Protein AF-A0A318DW00-F1 (afdb_monomer_lite)

Structure (mmCIF, N/CA/C/O backbone):
data_AF-A0A318DW00-F1
#
_entry.id   AF-A0A318DW00-F1
#
loop_
_atom_site.group_PDB
_atom_site.id
_atom_site.type_symbol
_atom_site.label_atom_id
_atom_site.label_alt_id
_atom_site.label_comp_id
_atom_site.label_asym_id
_atom_site.label_entity_id
_atom_site.label_seq_id
_atom_site.pdbx_PDB_ins_code
_atom_site.Cartn_x
_atom_site.Cartn_y
_atom_site.Cartn_z
_atom_site.occupancy
_atom_site.B_iso_or_equiv
_atom_site.auth_seq_id
_atom_site.auth_comp_id
_atom_site.auth_asym_id
_atom_site.auth_atom_id
_atom_site.pdbx_PDB_model_num
ATOM 1 N N . MET A 1 1 ? -14.648 17.310 13.391 1.00 40.91 1 MET A N 1
ATOM 2 C CA . MET A 1 1 ? -13.713 17.466 12.257 1.00 40.91 1 MET A CA 1
ATOM 3 C C . MET A 1 1 ? -12.457 18.259 12.638 1.00 40.91 1 MET A C 1
ATOM 5 O O . MET A 1 1 ? -11.377 17.746 12.408 1.00 40.91 1 MET A O 1
ATOM 9 N N . SER A 1 2 ? -12.536 19.437 13.280 1.00 41.72 2 SER A N 1
ATOM 10 C CA . SER A 1 2 ? -11.323 20.205 13.663 1.00 41.72 2 SER A CA 1
ATOM 11 C C . SER A 1 2 ? -10.568 19.694 14.908 1.00 41.72 2 SER A C 1
ATOM 13 O O . SER A 1 2 ? -9.362 19.899 15.008 1.00 41.72 2 SER A O 1
ATOM 15 N N . TYR A 1 3 ? -11.247 19.028 15.851 1.00 49.47 3 TYR A N 1
ATOM 16 C CA . TYR A 1 3 ? -10.642 18.561 17.111 1.00 49.47 3 TYR A CA 1
ATOM 17 C C . TYR A 1 3 ? -9.775 17.300 16.965 1.00 49.47 3 TYR A C 1
ATOM 19 O O . TYR A 1 3 ? -8.790 17.164 17.681 1.00 49.47 3 TYR A O 1
ATOM 27 N N . SER A 1 4 ? -10.094 16.402 16.028 1.00 53.75 4 SER A N 1
ATOM 28 C CA . SER A 1 4 ? -9.393 15.121 15.854 1.00 53.75 4 SER A CA 1
ATOM 29 C C . SER A 1 4 ? -7.951 15.296 15.373 1.00 53.75 4 SER A C 1
ATOM 31 O O . SER A 1 4 ? -7.053 14.650 15.899 1.00 53.75 4 SER A O 1
ATOM 33 N N . LEU A 1 5 ? -7.705 16.229 14.446 1.00 51.84 5 LEU A N 1
ATOM 34 C CA . LEU A 1 5 ? -6.351 16.527 13.970 1.00 51.84 5 LEU A CA 1
ATOM 35 C C . LEU A 1 5 ? -5.457 17.079 15.092 1.00 51.84 5 LEU A C 1
ATOM 37 O O . LEU A 1 5 ? -4.323 16.644 15.250 1.00 51.84 5 LEU A O 1
ATOM 41 N N . LEU A 1 6 ? -5.971 18.025 15.883 1.00 49.81 6 LEU A N 1
ATOM 42 C CA . LEU A 1 6 ? -5.217 18.629 16.986 1.00 49.81 6 LEU A CA 1
ATOM 43 C C . LEU A 1 6 ? -5.007 17.641 18.145 1.00 49.81 6 LEU A C 1
ATOM 45 O O . LEU A 1 6 ? -3.923 17.601 18.713 1.00 49.81 6 LEU A O 1
ATOM 49 N N . SER A 1 7 ? -6.004 16.803 18.450 1.00 54.34 7 SER A N 1
ATOM 50 C CA . SER A 1 7 ? -5.920 15.762 19.485 1.00 54.34 7 SER A CA 1
ATOM 51 C C . SER A 1 7 ? -4.824 14.733 19.202 1.00 54.34 7 SER A C 1
ATOM 53 O O . SER A 1 7 ? -4.113 14.334 20.116 1.00 54.34 7 SER A O 1
ATOM 55 N N . ILE A 1 8 ? -4.668 14.316 17.942 1.00 53.25 8 ILE A N 1
ATOM 56 C CA . ILE A 1 8 ? -3.671 13.309 17.545 1.00 53.25 8 ILE A CA 1
ATOM 57 C C . ILE A 1 8 ? -2.259 13.909 17.533 1.00 53.25 8 ILE A C 1
ATOM 59 O O . ILE A 1 8 ? -1.304 13.257 17.942 1.00 53.25 8 ILE A O 1
ATOM 63 N N . ILE A 1 9 ? -2.108 15.171 17.128 1.00 54.31 9 ILE A N 1
ATOM 64 C CA . ILE A 1 9 ? -0.805 15.859 17.130 1.00 54.31 9 ILE A CA 1
ATOM 65 C C . ILE A 1 9 ? -0.322 16.152 18.551 1.00 54.31 9 ILE A C 1
ATOM 67 O O . ILE A 1 9 ? 0.874 16.080 18.821 1.00 54.31 9 ILE A O 1
ATOM 71 N N . ASN A 1 10 ? -1.257 16.432 19.459 1.00 50.75 10 ASN A N 1
ATOM 72 C CA . ASN A 1 10 ? -0.970 16.631 20.875 1.00 50.75 10 ASN A CA 1
ATOM 73 C C . ASN A 1 10 ? -0.864 15.299 21.650 1.00 50.75 10 ASN A C 1
ATOM 75 O O . ASN A 1 10 ? -0.687 15.318 22.868 1.00 50.75 10 ASN A O 1
ATOM 79 N N . SER A 1 11 ? -0.969 14.144 20.974 1.00 54.09 11 SER A N 1
ATOM 80 C CA . SER A 1 11 ? -0.754 12.835 21.596 1.00 54.09 11 SER A CA 1
ATOM 81 C C . SER A 1 11 ? 0.721 12.622 21.965 1.00 54.09 11 SER A C 1
ATOM 83 O O . SER A 1 11 ? 1.639 13.240 21.408 1.00 54.09 11 SER A O 1
ATOM 85 N N . ALA A 1 12 ? 0.960 11.718 22.919 1.00 44.09 12 ALA A N 1
ATOM 86 C CA . ALA A 1 12 ? 2.271 11.458 23.516 1.00 44.09 12 ALA A CA 1
ATOM 87 C C . ALA A 1 12 ? 3.368 11.048 22.507 1.00 44.09 12 ALA A C 1
ATOM 89 O O . ALA A 1 12 ? 4.550 11.124 22.834 1.00 44.09 12 ALA A O 1
ATOM 90 N N . ALA A 1 13 ? 2.999 10.657 21.281 1.00 46.12 13 ALA A N 1
ATOM 91 C CA . ALA A 1 13 ? 3.928 10.298 20.212 1.00 46.12 13 ALA A CA 1
ATOM 92 C C . ALA A 1 13 ? 4.732 11.487 19.652 1.00 46.12 13 ALA A C 1
ATOM 94 O O . ALA A 1 13 ? 5.817 11.273 19.111 1.00 46.12 13 ALA A O 1
ATOM 95 N N . TYR A 1 14 ? 4.219 12.718 19.771 1.00 48.97 14 TYR A N 1
ATOM 96 C CA . TYR A 1 14 ? 4.837 13.904 19.169 1.00 48.97 14 TYR A CA 1
ATOM 97 C C . TYR A 1 14 ? 5.224 14.991 20.188 1.00 48.97 14 TYR A C 1
ATOM 99 O O . TYR A 1 14 ? 6.162 15.735 19.929 1.00 48.97 14 TYR A O 1
ATOM 107 N N . GLY A 1 15 ? 4.593 15.062 21.368 1.00 47.00 15 GLY A N 1
ATOM 108 C CA . GLY A 1 15 ? 5.061 15.922 22.472 1.00 47.00 15 GLY A CA 1
ATOM 109 C C . GLY A 1 15 ? 4.944 17.436 22.229 1.00 47.00 15 GLY A C 1
ATOM 110 O O . GLY A 1 15 ? 5.645 18.216 22.874 1.00 47.00 15 GLY A O 1
ATOM 111 N N . TYR A 1 16 ? 4.073 17.863 21.311 1.00 49.25 16 TYR A N 1
ATOM 112 C CA . TYR A 1 16 ? 3.855 19.274 20.981 1.00 49.25 16 TYR A CA 1
ATOM 113 C C . TYR A 1 16 ? 2.490 19.766 21.487 1.00 49.25 16 TYR A C 1
ATOM 115 O O . TYR A 1 16 ? 1.513 19.030 21.437 1.00 49.25 16 TYR A O 1
ATOM 123 N N . ASP A 1 17 ? 2.415 21.024 21.942 1.00 49.41 17 ASP A N 1
ATOM 124 C CA . ASP A 1 17 ? 1.160 21.719 22.288 1.00 49.41 17 ASP A CA 1
ATOM 125 C C . ASP A 1 17 ? 0.735 22.615 21.110 1.00 49.41 17 ASP A C 1
ATOM 127 O O . ASP A 1 17 ? 1.056 23.807 21.042 1.00 49.41 17 ASP A O 1
ATOM 131 N N . VAL A 1 18 ? 0.094 22.013 20.104 1.00 51.84 18 VAL A N 1
ATOM 132 C CA . VAL A 1 18 ? -0.279 22.684 18.852 1.00 51.84 18 VAL A CA 1
ATOM 133 C C . VAL A 1 18 ? -1.656 23.335 18.982 1.00 51.84 18 VAL A C 1
ATOM 135 O O . VAL A 1 18 ? -2.651 22.677 19.284 1.00 51.84 18 VAL A O 1
ATOM 138 N N . LYS A 1 19 ? -1.729 24.647 18.709 1.00 46.91 19 LYS A N 1
ATOM 139 C CA . LYS A 1 19 ? -2.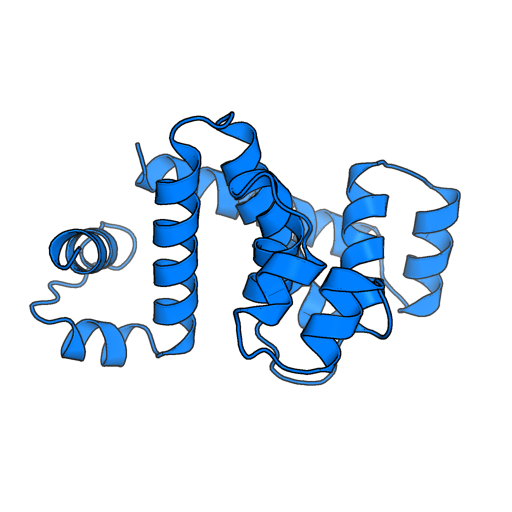921 25.487 18.961 1.00 46.91 19 LYS A CA 1
ATOM 140 C C . LYS A 1 19 ? -3.703 25.858 17.701 1.00 46.91 19 LYS A C 1
ATOM 142 O O . LYS A 1 19 ? -4.733 26.522 17.787 1.00 46.91 19 LYS A O 1
ATOM 147 N N . SER A 1 20 ? -3.228 25.466 16.516 1.00 51.06 20 SER A N 1
ATOM 148 C CA . SER A 1 20 ? -3.922 25.741 15.252 1.00 51.06 20 SER A CA 1
ATOM 149 C C . SER A 1 20 ? -3.571 24.750 14.143 1.00 51.06 20 SER A C 1
ATOM 151 O O . SER A 1 20 ? -2.459 24.232 14.075 1.00 51.06 20 SER A O 1
ATOM 153 N N . ILE A 1 21 ? -4.504 24.557 13.207 1.00 44.62 21 ILE A N 1
ATOM 154 C CA . ILE A 1 21 ? -4.317 23.722 12.006 1.00 44.62 21 ILE A CA 1
ATOM 155 C C . ILE A 1 21 ? -3.133 24.225 11.161 1.00 44.62 21 ILE A C 1
ATOM 157 O O . ILE A 1 21 ? -2.381 23.435 10.601 1.00 44.62 21 ILE A O 1
ATOM 161 N N . ARG A 1 22 ? -2.907 25.545 11.115 1.00 46.22 22 ARG A N 1
ATOM 162 C CA . ARG A 1 22 ? -1.748 26.135 10.429 1.00 46.22 22 ARG A CA 1
ATOM 163 C C . ARG A 1 22 ? -0.425 25.707 11.075 1.00 46.22 22 ARG A C 1
ATOM 165 O O . ARG A 1 22 ? 0.504 25.367 10.354 1.00 46.22 22 ARG A O 1
ATOM 172 N N . GLN A 1 23 ? -0.344 25.698 12.407 1.00 49.34 23 GLN A N 1
ATOM 173 C CA . GLN A 1 23 ? 0.838 25.204 13.122 1.00 49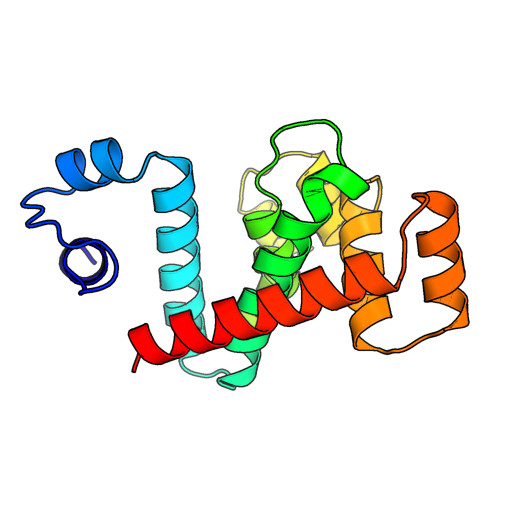.34 23 GLN A CA 1
ATOM 174 C C . GLN A 1 23 ? 1.027 23.696 12.917 1.00 49.34 23 GLN A C 1
ATOM 176 O O . GLN A 1 23 ? 2.144 23.271 12.655 1.00 49.34 23 GLN A O 1
ATOM 181 N N . ALA A 1 24 ? -0.053 22.910 12.937 1.00 52.22 24 ALA A N 1
ATOM 182 C CA . ALA A 1 24 ? -0.027 21.479 12.626 1.00 52.22 24 ALA A CA 1
ATOM 183 C C . ALA A 1 24 ? 0.545 21.183 11.228 1.00 52.22 24 ALA A C 1
ATOM 185 O O . ALA A 1 24 ? 1.392 20.307 11.089 1.00 52.22 24 ALA A O 1
ATOM 186 N N . ILE A 1 25 ? 0.130 21.942 10.207 1.00 48.66 25 ILE A N 1
ATOM 187 C CA . ILE A 1 25 ? 0.628 21.808 8.827 1.00 48.66 25 ILE A CA 1
ATOM 188 C C . ILE A 1 25 ? 2.122 22.127 8.735 1.00 48.66 25 ILE A C 1
ATOM 190 O O . ILE A 1 25 ? 2.861 21.391 8.090 1.00 48.66 25 ILE A O 1
ATOM 194 N N . VAL A 1 26 ? 2.572 23.208 9.380 1.00 57.16 26 VAL A N 1
ATOM 195 C CA . VAL A 1 26 ? 3.991 23.607 9.383 1.00 57.16 26 VAL A CA 1
ATOM 196 C C . VAL A 1 26 ? 4.859 22.578 10.115 1.00 57.16 26 VAL A C 1
ATOM 198 O O . VAL A 1 26 ? 5.993 22.346 9.714 1.00 57.16 26 VAL A O 1
ATOM 201 N N . LEU A 1 27 ? 4.326 21.950 11.165 1.00 50.25 27 LEU A N 1
ATOM 202 C CA . LEU A 1 27 ? 5.056 21.000 12.001 1.00 50.25 27 LEU A CA 1
ATOM 203 C C . LEU A 1 27 ? 5.114 19.584 11.402 1.00 50.25 27 LEU A C 1
ATOM 205 O O . LEU A 1 27 ? 6.133 18.907 11.504 1.00 50.25 27 LEU A O 1
ATOM 209 N N . LEU A 1 28 ? 4.018 19.124 10.792 1.00 53.25 28 LEU A N 1
ATOM 210 C CA . LEU A 1 28 ? 3.918 17.789 10.196 1.00 53.25 28 LEU A CA 1
ATOM 211 C C . LEU A 1 28 ? 4.401 17.746 8.741 1.00 53.25 28 LEU A C 1
ATOM 213 O O . LEU A 1 28 ? 4.831 16.692 8.276 1.00 53.25 28 LEU A O 1
ATOM 217 N N . GLY A 1 29 ? 4.309 18.857 8.013 1.00 62.59 29 GLY A N 1
ATOM 218 C CA . GLY A 1 29 ? 4.395 18.856 6.556 1.00 62.59 29 GLY A CA 1
ATOM 219 C C . GLY A 1 29 ? 3.084 18.406 5.896 1.00 62.59 29 GLY A C 1
ATOM 220 O O . GLY A 1 29 ? 2.238 17.737 6.502 1.00 62.59 29 GLY A O 1
ATOM 221 N N . ILE A 1 30 ? 2.898 18.801 4.633 1.00 69.38 30 ILE A N 1
ATOM 222 C CA . ILE A 1 30 ? 1.650 18.578 3.888 1.00 69.38 30 ILE A CA 1
ATOM 223 C C . ILE A 1 30 ? 1.375 17.090 3.625 1.00 69.38 30 ILE A C 1
ATOM 225 O O . ILE A 1 30 ? 0.220 16.667 3.687 1.00 69.38 30 ILE A O 1
ATOM 229 N N . ASP A 1 31 ? 2.419 16.287 3.421 1.00 66.00 31 ASP A N 1
ATOM 230 C CA . ASP A 1 31 ? 2.288 14.865 3.082 1.00 66.00 31 ASP A CA 1
ATOM 231 C C . ASP A 1 31 ? 1.852 14.038 4.297 1.00 66.00 31 ASP A C 1
ATOM 233 O O . ASP A 1 31 ? 0.949 13.202 4.210 1.00 66.00 31 ASP A O 1
ATOM 237 N N . ARG A 1 32 ? 2.402 14.341 5.484 1.00 68.00 32 ARG A N 1
ATOM 238 C CA . ARG A 1 32 ? 1.947 13.716 6.735 1.00 68.00 32 ARG A CA 1
ATOM 239 C C . ARG A 1 32 ? 0.507 14.102 7.046 1.00 68.00 32 ARG A C 1
ATOM 241 O O . ARG A 1 32 ? -0.273 13.235 7.428 1.00 68.00 32 ARG A O 1
ATOM 248 N N . LEU A 1 33 ? 0.126 15.369 6.848 1.00 71.06 33 LEU A N 1
ATOM 249 C CA . LEU A 1 33 ? -1.268 15.779 7.028 1.00 71.06 33 LEU A CA 1
ATOM 250 C C . LEU A 1 33 ? -2.201 15.010 6.081 1.00 71.06 33 LEU A C 1
ATOM 252 O O . LEU A 1 33 ? -3.234 14.511 6.521 1.00 71.06 33 LEU A O 1
ATOM 256 N N . ARG A 1 34 ? -1.839 14.886 4.799 1.00 69.94 34 ARG A N 1
ATOM 257 C CA . ARG A 1 34 ? -2.640 14.164 3.803 1.00 69.94 34 ARG A CA 1
ATOM 258 C C . ARG A 1 34 ? -2.839 12.700 4.191 1.00 69.94 34 ARG A C 1
ATOM 260 O O . ARG A 1 34 ? -3.969 12.209 4.135 1.00 69.94 34 ARG A O 1
ATOM 267 N N . LYS A 1 35 ? -1.780 12.038 4.665 1.00 78.12 35 LYS A N 1
ATOM 268 C CA . LYS A 1 35 ? -1.843 10.674 5.207 1.00 78.12 35 LYS A CA 1
ATOM 269 C C . LYS A 1 35 ? -2.838 10.578 6.366 1.00 78.12 35 LYS A C 1
ATOM 271 O O . LYS A 1 35 ? -3.754 9.764 6.318 1.00 78.12 35 LYS A O 1
ATOM 276 N N . TRP A 1 36 ? -2.735 11.463 7.356 1.00 76.69 36 TRP A N 1
ATOM 277 C CA . TRP A 1 36 ? -3.643 11.476 8.509 1.00 76.69 36 TRP A CA 1
ATOM 278 C C . TRP A 1 36 ? -5.099 11.775 8.139 1.00 76.69 36 TRP A C 1
ATOM 280 O O . TRP A 1 36 ? -6.007 11.112 8.640 1.00 76.69 36 TRP A O 1
ATOM 290 N N . CYS A 1 37 ? -5.341 12.726 7.234 1.00 75.38 37 CYS A N 1
ATOM 291 C CA . CYS A 1 37 ? -6.682 12.993 6.715 1.00 75.38 37 CYS A CA 1
ATOM 292 C C . CYS A 1 37 ? -7.274 11.754 6.033 1.00 75.38 37 CYS A C 1
ATOM 294 O O . CYS A 1 37 ? -8.445 11.444 6.241 1.00 75.38 37 CYS A O 1
ATOM 296 N N . THR A 1 38 ? -6.457 11.024 5.273 1.00 76.38 38 THR A N 1
ATOM 297 C CA . THR A 1 38 ? -6.864 9.788 4.593 1.00 76.38 38 THR A CA 1
ATOM 298 C C . THR A 1 38 ? -7.214 8.693 5.591 1.00 76.38 38 THR A C 1
ATOM 300 O O . THR A 1 38 ? -8.269 8.079 5.475 1.00 76.38 38 THR A O 1
ATOM 303 N N . LEU A 1 39 ? -6.387 8.497 6.621 1.00 82.44 39 LEU A N 1
ATOM 304 C CA . LEU A 1 39 ? -6.665 7.543 7.695 1.00 82.44 39 LEU A CA 1
ATOM 305 C C . LEU A 1 39 ? -7.974 7.854 8.419 1.00 82.44 39 LEU A C 1
ATOM 307 O O . LEU A 1 39 ? -8.795 6.963 8.613 1.00 82.44 39 LEU A O 1
ATOM 311 N N . TYR A 1 40 ? -8.191 9.119 8.781 1.00 78.38 40 TYR A N 1
ATOM 312 C CA . TYR A 1 40 ? -9.408 9.535 9.471 1.00 78.38 40 TYR A CA 1
ATOM 313 C C . TYR A 1 40 ? -10.653 9.347 8.596 1.00 78.38 40 TYR A C 1
ATOM 315 O O . TYR A 1 40 ? -11.678 8.861 9.072 1.00 78.38 40 TYR A O 1
ATOM 323 N N . PHE A 1 41 ? -10.554 9.688 7.309 1.00 78.50 41 PHE A N 1
ATOM 324 C CA . PHE A 1 41 ? -11.618 9.457 6.337 1.00 78.50 41 PHE A CA 1
ATOM 325 C C . PHE A 1 41 ? -11.960 7.965 6.220 1.00 78.50 41 PHE A C 1
ATOM 327 O O . PHE A 1 41 ? -13.119 7.590 6.385 1.00 78.50 41 PHE A O 1
ATOM 334 N N . LEU A 1 42 ? -10.957 7.105 6.030 1.00 80.94 42 LEU A N 1
ATOM 335 C CA . LEU A 1 42 ? -11.142 5.655 5.915 1.00 80.94 42 LEU A CA 1
ATOM 336 C C . LEU A 1 42 ? -11.682 5.029 7.207 1.00 80.94 42 LEU A C 1
ATOM 338 O O . LEU A 1 42 ? -12.550 4.160 7.146 1.00 80.94 42 LEU A O 1
ATOM 342 N N . LYS A 1 43 ? -11.234 5.492 8.383 1.00 81.00 43 LYS A N 1
ATOM 343 C CA . LYS A 1 43 ? -11.800 5.058 9.669 1.00 81.00 43 LYS A CA 1
ATOM 344 C C . LYS A 1 43 ? -13.271 5.469 9.785 1.00 81.00 43 LYS A C 1
ATOM 346 O O . LYS A 1 43 ? -14.087 4.667 10.228 1.00 81.00 43 LYS A O 1
ATOM 351 N N . GLY A 1 44 ? -13.636 6.665 9.323 1.00 80.00 44 GLY A N 1
ATOM 352 C CA . GLY A 1 44 ? -15.031 7.108 9.253 1.00 80.00 44 GLY A CA 1
ATOM 353 C C . GLY A 1 44 ? -15.911 6.220 8.364 1.00 80.00 44 GLY A C 1
ATOM 354 O O . GLY A 1 44 ? -17.041 5.927 8.737 1.00 80.00 44 GLY A O 1
ATOM 355 N N . LEU A 1 45 ? -15.376 5.733 7.239 1.00 79.81 45 LEU A N 1
ATOM 356 C CA . LEU A 1 45 ? -16.066 4.789 6.346 1.00 79.81 45 LEU A CA 1
ATOM 357 C C . LEU A 1 45 ? -16.128 3.352 6.891 1.00 79.81 45 LEU A C 1
ATOM 359 O O . LEU A 1 45 ? -16.844 2.517 6.348 1.00 79.81 45 LEU A O 1
ATOM 363 N N . SER A 1 46 ? -15.368 3.041 7.945 1.00 79.81 46 SER A N 1
ATOM 364 C CA . SER A 1 46 ? -15.262 1.683 8.490 1.00 79.81 46 SER A CA 1
ATOM 365 C C . SER A 1 46 ? -16.321 1.322 9.534 1.00 79.81 46 SER A C 1
ATOM 367 O O . SER A 1 46 ? -16.275 0.210 10.041 1.00 79.81 46 SER A O 1
ATOM 369 N N . GLN A 1 47 ? -17.260 2.220 9.868 1.00 76.81 47 GLN A N 1
ATOM 370 C CA . GLN A 1 47 ? -18.214 2.003 10.972 1.00 76.81 47 GLN A CA 1
ATOM 371 C C . GLN A 1 47 ? -19.028 0.706 10.841 1.00 76.81 47 GLN A C 1
ATOM 373 O O . GLN A 1 47 ? -19.209 0.011 11.834 1.00 76.81 47 GLN A O 1
ATOM 378 N N . ASP A 1 48 ? -19.442 0.353 9.622 1.00 82.75 48 ASP A N 1
ATOM 379 C CA . ASP A 1 48 ? -20.193 -0.879 9.333 1.00 82.75 48 ASP A CA 1
ATOM 380 C C . ASP A 1 48 ? -19.309 -1.980 8.714 1.00 82.75 48 ASP A C 1
ATOM 382 O O . ASP A 1 48 ? -19.798 -2.918 8.079 1.00 82.75 48 ASP A O 1
ATOM 386 N N . LYS A 1 49 ? -17.983 -1.865 8.845 1.00 87.06 49 LYS A N 1
ATOM 387 C CA . LYS A 1 49 ? -17.004 -2.788 8.258 1.00 87.06 49 LYS A CA 1
ATOM 388 C C . LYS A 1 49 ? -16.225 -3.510 9.362 1.00 87.06 49 LYS A C 1
ATOM 390 O O . LYS A 1 49 ? -16.031 -2.958 10.439 1.00 87.06 49 LYS A O 1
ATOM 395 N N . PRO A 1 50 ? -15.721 -4.731 9.110 1.00 87.81 50 PRO A N 1
ATOM 396 C CA . PRO A 1 50 ? -14.850 -5.411 10.064 1.00 87.81 50 PRO A CA 1
ATOM 397 C C . PRO A 1 50 ? -13.589 -4.590 10.374 1.00 87.81 50 PRO A C 1
ATOM 399 O O . PRO A 1 50 ? -12.948 -4.096 9.446 1.00 87.81 50 PRO A O 1
ATOM 402 N N . ASP A 1 51 ? -13.157 -4.530 11.639 1.00 86.00 51 ASP A N 1
ATOM 403 C CA . ASP A 1 51 ? -11.941 -3.792 12.042 1.00 86.00 51 ASP A CA 1
ATOM 404 C C . ASP A 1 51 ? -10.682 -4.251 11.293 1.00 86.00 51 ASP A C 1
ATOM 406 O O . ASP A 1 51 ? -9.776 -3.461 11.000 1.00 86.00 51 ASP A O 1
ATOM 410 N N . ILE A 1 52 ? -10.653 -5.530 10.903 1.00 90.94 52 ILE A N 1
ATOM 411 C CA . ILE A 1 52 ? -9.576 -6.099 10.093 1.00 90.94 52 ILE A CA 1
ATOM 412 C C . ILE A 1 52 ? -9.416 -5.381 8.744 1.00 90.94 52 ILE A C 1
ATOM 414 O O . ILE A 1 52 ? -8.300 -5.329 8.232 1.00 90.94 52 ILE A O 1
ATOM 418 N N . LEU A 1 53 ? -10.472 -4.773 8.181 1.00 92.81 53 LEU A N 1
ATOM 419 C CA . LEU A 1 53 ? -10.372 -3.973 6.956 1.00 92.81 53 LEU A CA 1
ATOM 420 C C . LEU A 1 53 ? -9.466 -2.759 7.179 1.00 92.81 53 LEU A C 1
ATOM 422 O O . LEU A 1 53 ? -8.535 -2.548 6.409 1.00 92.81 53 LEU A O 1
ATOM 426 N N . PHE A 1 54 ? -9.678 -2.002 8.259 1.00 92.31 54 PHE A N 1
ATOM 427 C CA . PHE A 1 54 ? -8.846 -0.837 8.566 1.00 92.31 54 PHE A CA 1
ATOM 428 C C . PHE A 1 54 ? -7.397 -1.231 8.861 1.00 92.31 54 PHE A C 1
ATOM 430 O O . PHE A 1 54 ? -6.477 -0.627 8.305 1.00 92.31 54 PHE A O 1
ATOM 43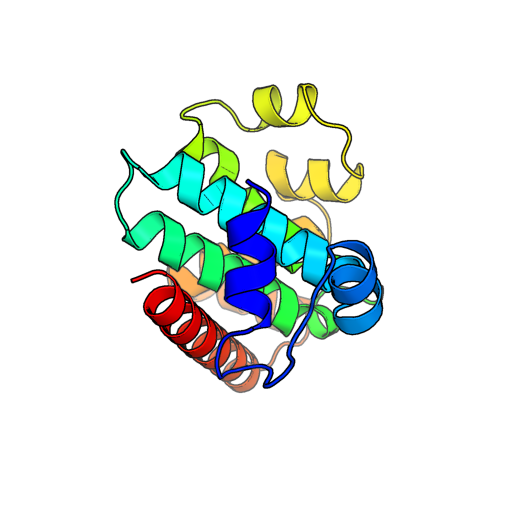7 N N . LYS A 1 55 ? -7.186 -2.311 9.623 1.00 93.31 55 LYS A N 1
ATOM 438 C CA . LYS A 1 55 ? -5.847 -2.881 9.833 1.00 93.31 55 LYS A CA 1
ATOM 439 C C . LYS A 1 55 ? -5.170 -3.278 8.515 1.00 93.31 55 LYS A C 1
ATOM 441 O O . LYS A 1 55 ? -4.014 -2.931 8.292 1.00 93.31 55 LYS A O 1
ATOM 446 N N . THR A 1 56 ? -5.886 -3.955 7.618 1.00 94.69 56 THR A N 1
ATOM 447 C CA . THR A 1 56 ? -5.354 -4.379 6.309 1.00 94.69 56 THR A CA 1
ATOM 448 C C . THR A 1 56 ? -4.976 -3.177 5.448 1.00 94.69 56 THR A C 1
ATOM 450 O O . THR A 1 56 ? -3.930 -3.187 4.803 1.00 94.69 56 THR A O 1
ATOM 453 N N . THR A 1 57 ? -5.781 -2.117 5.474 1.00 94.12 57 THR A N 1
ATOM 454 C CA . THR A 1 57 ? -5.506 -0.870 4.754 1.00 94.12 57 THR A CA 1
ATOM 455 C C . THR A 1 57 ? -4.250 -0.172 5.267 1.00 94.12 57 THR A C 1
ATOM 457 O O . THR A 1 57 ? -3.435 0.273 4.458 1.00 94.12 57 THR A O 1
ATOM 460 N N . LEU A 1 58 ? -4.046 -0.133 6.590 1.00 93.94 58 LEU A N 1
ATOM 461 C CA . LEU A 1 58 ? -2.820 0.389 7.201 1.00 93.94 58 LEU A CA 1
ATOM 462 C C . LEU A 1 58 ? -1.592 -0.394 6.734 1.00 93.94 58 LEU A C 1
ATOM 464 O O . LEU A 1 58 ? -0.669 0.198 6.179 1.00 93.94 58 LEU A O 1
ATOM 468 N N . ILE A 1 59 ? -1.614 -1.719 6.900 1.00 95.81 59 ILE A N 1
ATOM 469 C CA . ILE A 1 59 ? -0.517 -2.610 6.493 1.00 95.81 59 ILE A CA 1
ATOM 470 C C . ILE A 1 59 ? -0.188 -2.386 5.018 1.00 95.81 59 ILE A C 1
ATOM 472 O O . ILE A 1 59 ? 0.965 -2.185 4.654 1.00 95.81 59 ILE A O 1
ATOM 476 N N . ARG A 1 60 ? -1.210 -2.356 4.158 1.00 95.38 60 ARG A N 1
ATOM 477 C CA . ARG A 1 60 ? -1.040 -2.214 2.712 1.00 95.38 60 ARG A CA 1
ATOM 478 C C . ARG A 1 60 ? -0.460 -0.859 2.310 1.00 95.38 60 ARG A C 1
ATOM 480 O O . ARG A 1 60 ? 0.398 -0.815 1.433 1.00 95.38 60 ARG A O 1
ATOM 487 N N . GLY A 1 61 ? -0.900 0.225 2.950 1.00 94.25 61 GLY A N 1
ATOM 488 C CA . GLY A 1 61 ? -0.346 1.563 2.746 1.00 94.25 61 GLY A CA 1
ATOM 489 C C . GLY A 1 61 ? 1.119 1.646 3.173 1.00 94.25 61 GLY A C 1
ATOM 490 O O . GLY A 1 61 ? 1.975 2.022 2.375 1.00 94.25 61 GLY A O 1
ATOM 491 N N . TYR A 1 62 ? 1.430 1.243 4.405 1.00 95.19 62 TYR A N 1
ATOM 492 C CA . TYR A 1 62 ? 2.800 1.315 4.920 1.00 95.19 62 TYR A CA 1
ATOM 493 C C . TYR A 1 62 ? 3.752 0.370 4.196 1.00 95.19 62 TYR A C 1
ATOM 495 O O . TYR A 1 62 ? 4.882 0.749 3.916 1.00 95.19 62 TYR A O 1
ATOM 503 N N . PHE A 1 63 ? 3.307 -0.827 3.822 1.00 96.75 63 PHE A N 1
ATOM 504 C CA . PHE A 1 63 ? 4.152 -1.745 3.070 1.00 96.75 63 PHE A CA 1
ATOM 505 C C . PHE A 1 63 ? 4.464 -1.212 1.665 1.00 96.75 63 PHE A C 1
ATOM 507 O O . PHE A 1 63 ? 5.608 -1.290 1.225 1.00 96.75 63 PHE A O 1
ATOM 514 N N . ALA A 1 64 ? 3.486 -0.597 0.988 1.00 95.06 64 ALA A N 1
ATOM 515 C CA . ALA A 1 64 ? 3.722 0.077 -0.289 1.00 95.06 64 ALA A CA 1
ATOM 516 C C . ALA A 1 64 ? 4.736 1.224 -0.162 1.00 95.06 64 ALA A C 1
ATOM 518 O O . ALA A 1 64 ? 5.589 1.386 -1.029 1.00 95.06 64 ALA A O 1
ATOM 519 N N . GLU A 1 65 ? 4.662 1.994 0.922 1.00 93.62 65 GLU A N 1
ATOM 520 C CA . GLU A 1 65 ? 5.603 3.076 1.218 1.00 93.62 65 GLU A CA 1
ATOM 521 C C . GLU A 1 65 ? 7.014 2.562 1.526 1.00 93.62 65 GLU A C 1
ATOM 523 O O . GLU A 1 65 ? 7.981 3.060 0.961 1.00 93.62 65 GLU A O 1
ATOM 528 N N . LEU A 1 66 ? 7.145 1.520 2.348 1.00 94.94 66 LEU A N 1
ATOM 529 C CA . LEU A 1 66 ? 8.442 0.923 2.679 1.00 94.94 66 LEU A CA 1
ATOM 530 C C . LEU A 1 66 ? 9.114 0.272 1.462 1.00 94.94 66 LEU A C 1
ATOM 532 O O . LEU A 1 66 ? 10.338 0.172 1.408 1.00 94.94 66 LEU A O 1
ATOM 536 N N . LEU A 1 67 ? 8.337 -0.163 0.470 1.00 94.62 67 LEU A N 1
ATOM 537 C CA . LEU A 1 67 ? 8.830 -0.717 -0.793 1.00 94.62 67 LEU A CA 1
ATOM 538 C C . LEU A 1 67 ? 9.093 0.346 -1.874 1.00 94.62 67 LEU A C 1
ATOM 540 O O . LEU A 1 67 ? 9.388 -0.033 -3.009 1.00 94.62 67 LEU A O 1
ATOM 544 N N . ALA A 1 68 ? 9.009 1.645 -1.561 1.00 90.69 68 ALA A N 1
ATOM 545 C CA . ALA A 1 68 ? 9.199 2.716 -2.542 1.00 90.69 68 ALA A CA 1
ATOM 546 C C . ALA A 1 68 ? 10.503 2.559 -3.327 1.00 90.69 68 ALA A C 1
ATOM 548 O O . ALA A 1 68 ? 10.453 2.336 -4.536 1.00 90.69 68 ALA A O 1
ATOM 549 N N . ASP A 1 69 ? 11.633 2.521 -2.620 1.00 89.44 69 ASP A N 1
ATOM 550 C CA . ASP A 1 69 ? 12.981 2.436 -3.201 1.00 89.44 69 ASP A CA 1
ATOM 551 C C . ASP A 1 69 ? 13.209 1.175 -4.048 1.00 89.44 69 ASP A C 1
ATOM 553 O O . ASP A 1 69 ? 14.136 1.097 -4.849 1.00 89.44 69 ASP A O 1
ATOM 557 N N . ASN A 1 70 ? 12.376 0.153 -3.855 1.00 91.56 70 ASN A N 1
ATOM 558 C CA . ASN A 1 70 ? 12.463 -1.105 -4.580 1.00 91.56 70 ASN A CA 1
ATOM 559 C C . ASN A 1 70 ? 11.713 -1.069 -5.914 1.00 91.56 70 ASN A C 1
ATOM 561 O O . ASN A 1 70 ? 12.088 -1.759 -6.862 1.00 91.56 70 ASN A O 1
ATOM 565 N N . PHE A 1 71 ? 10.622 -0.306 -5.982 1.00 89.25 71 PHE A N 1
ATOM 566 C CA . PHE A 1 71 ? 9.723 -0.318 -7.129 1.00 89.25 71 PHE A CA 1
ATOM 567 C C . PHE A 1 71 ? 9.764 0.969 -7.931 1.00 89.25 71 PHE A C 1
ATOM 569 O O . PHE A 1 71 ? 9.465 0.892 -9.122 1.00 89.25 71 PHE A O 1
ATOM 576 N N . ILE A 1 72 ? 10.098 2.121 -7.344 1.00 85.31 72 ILE A N 1
ATOM 577 C CA . ILE A 1 72 ? 9.917 3.448 -7.945 1.00 85.31 72 ILE A CA 1
ATOM 578 C C . ILE A 1 72 ? 11.088 4.367 -7.588 1.00 85.31 72 ILE A C 1
ATOM 580 O O . ILE A 1 72 ? 11.514 4.420 -6.445 1.00 85.31 72 ILE A O 1
ATOM 584 N N . ASP A 1 73 ? 11.566 5.124 -8.577 1.00 71.62 73 ASP A N 1
ATOM 585 C CA . ASP A 1 73 ? 12.755 5.983 -8.447 1.00 71.62 73 ASP A CA 1
ATOM 586 C C . ASP A 1 73 ? 12.391 7.455 -8.125 1.00 71.62 73 ASP A C 1
ATOM 588 O O . ASP A 1 73 ? 13.232 8.346 -8.208 1.00 71.62 73 ASP A O 1
ATOM 592 N N . GLU A 1 74 ? 11.122 7.725 -7.805 1.00 71.56 74 GLU A N 1
ATOM 593 C CA . GLU A 1 74 ? 10.529 9.054 -7.603 1.00 71.56 74 GLU A CA 1
ATOM 594 C C . GLU A 1 74 ? 9.741 9.103 -6.288 1.00 71.56 74 GLU A C 1
ATOM 596 O O . GLU A 1 74 ? 9.080 8.127 -5.921 1.00 71.56 74 GLU A O 1
ATOM 601 N N . ASP A 1 75 ? 9.723 10.275 -5.645 1.00 67.94 75 ASP A N 1
ATOM 602 C CA . ASP A 1 75 ? 8.891 10.562 -4.473 1.00 67.94 75 ASP A CA 1
ATOM 603 C C . ASP A 1 75 ? 7.399 10.500 -4.846 1.00 67.94 75 ASP A C 1
ATOM 605 O O . ASP A 1 75 ? 6.792 11.478 -5.293 1.00 67.94 75 ASP A O 1
ATOM 609 N N . LYS A 1 76 ? 6.790 9.323 -4.680 1.00 74.44 76 LYS A N 1
ATOM 610 C CA . LYS A 1 76 ? 5.351 9.098 -4.864 1.00 74.44 76 LYS A CA 1
ATOM 611 C C . LYS A 1 76 ? 4.676 8.788 -3.540 1.00 74.44 76 LYS A C 1
ATOM 613 O O . LYS A 1 76 ? 5.238 8.139 -2.664 1.00 74.44 76 LYS A O 1
ATOM 618 N N . GLU A 1 77 ? 3.411 9.181 -3.419 1.00 81.50 77 GLU A N 1
ATOM 619 C CA . GLU A 1 77 ? 2.593 8.916 -2.231 1.00 81.50 77 GLU A CA 1
ATOM 620 C C . GLU A 1 77 ? 2.117 7.454 -2.187 1.00 81.50 77 GLU A C 1
ATOM 622 O O . GLU A 1 77 ? 0.925 7.162 -2.271 1.00 81.50 77 GLU A O 1
ATOM 627 N N . LEU A 1 78 ? 3.045 6.500 -2.083 1.00 89.81 78 LEU A N 1
ATOM 628 C CA . LEU A 1 78 ? 2.739 5.067 -2.179 1.00 89.81 78 LEU A CA 1
ATOM 629 C C . LEU A 1 78 ? 1.888 4.552 -1.026 1.00 89.81 78 LEU A C 1
ATOM 631 O O . LEU A 1 78 ? 1.104 3.623 -1.217 1.00 89.81 78 LEU A O 1
ATOM 635 N N . PHE A 1 79 ? 1.940 5.227 0.122 1.00 89.62 79 PHE A N 1
ATOM 636 C CA . PHE A 1 79 ? 0.959 5.017 1.175 1.00 89.62 79 PHE A CA 1
ATOM 637 C C . PHE A 1 79 ? -0.475 5.175 0.649 1.00 89.62 79 PHE A C 1
ATOM 639 O O . PHE A 1 79 ? -1.327 4.321 0.891 1.00 89.62 79 PHE A O 1
ATOM 646 N N . MET A 1 80 ? -0.738 6.247 -0.106 1.00 85.75 80 MET A N 1
ATOM 647 C CA . MET A 1 80 ? -2.061 6.537 -0.661 1.00 85.75 80 MET A CA 1
ATOM 648 C C . MET A 1 80 ? -2.456 5.503 -1.708 1.00 85.75 80 MET A C 1
ATOM 650 O O . MET A 1 80 ? -3.602 5.064 -1.722 1.00 85.75 80 MET A O 1
ATOM 654 N N . LEU A 1 81 ? -1.511 5.071 -2.548 1.00 89.50 81 LEU A N 1
ATOM 655 C CA . LEU A 1 81 ? -1.739 3.990 -3.507 1.00 89.50 81 LEU A CA 1
ATOM 656 C C . LEU A 1 81 ? -2.177 2.701 -2.793 1.00 89.50 81 LEU A C 1
ATOM 658 O O . LEU A 1 81 ? -3.185 2.098 -3.159 1.00 89.50 81 LEU A O 1
ATOM 662 N N . GLY A 1 82 ? -1.437 2.293 -1.758 1.00 91.88 82 GLY A N 1
ATOM 663 C CA . GLY A 1 82 ? -1.748 1.104 -0.969 1.00 91.88 82 GLY A CA 1
ATOM 664 C C . GLY A 1 82 ? -3.088 1.225 -0.244 1.00 91.88 82 GLY A C 1
ATOM 665 O O . GLY A 1 82 ? -3.890 0.295 -0.296 1.00 91.88 82 GLY A O 1
ATOM 666 N N . ALA A 1 83 ? -3.385 2.378 0.355 1.00 89.81 83 ALA A N 1
ATOM 667 C CA . ALA A 1 83 ? -4.642 2.607 1.060 1.00 89.81 83 ALA A CA 1
ATOM 668 C C . ALA A 1 83 ? -5.861 2.624 0.116 1.00 89.81 83 ALA A C 1
ATOM 670 O O . ALA A 1 83 ? -6.855 1.942 0.368 1.00 89.81 83 ALA A O 1
ATOM 671 N N . PHE A 1 84 ? -5.782 3.347 -1.008 1.00 87.31 84 PHE A N 1
ATOM 672 C CA . PHE A 1 84 ? -6.879 3.428 -1.979 1.00 87.31 84 PHE A CA 1
ATOM 673 C C . PHE A 1 84 ? -7.101 2.140 -2.768 1.00 87.31 84 PHE A C 1
ATOM 675 O O . PHE A 1 84 ? -8.165 1.970 -3.353 1.00 87.31 84 PHE A O 1
ATOM 682 N N . SER A 1 85 ? -6.164 1.193 -2.745 1.00 93.06 85 SER A N 1
ATOM 683 C CA . SER A 1 85 ? -6.360 -0.120 -3.373 1.00 93.06 85 SER A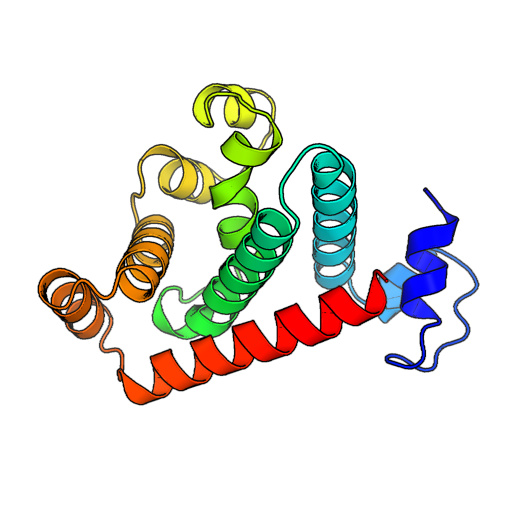 CA 1
ATOM 684 C C . SER A 1 85 ? -7.450 -0.990 -2.721 1.00 93.06 85 SER A C 1
ATOM 686 O O . SER A 1 85 ? -7.706 -2.089 -3.214 1.00 93.06 85 SER A O 1
ATOM 688 N N . LEU A 1 86 ? -8.056 -0.522 -1.620 1.00 92.31 86 LEU A N 1
ATOM 689 C CA . LEU A 1 86 ? -9.191 -1.144 -0.927 1.00 92.31 86 LEU A CA 1
ATOM 690 C C . LEU A 1 86 ? -10.427 -0.224 -0.843 1.00 92.31 86 LEU A C 1
ATOM 692 O O . LEU A 1 86 ? -11.368 -0.536 -0.117 1.00 92.31 86 LEU A O 1
ATOM 696 N N . ILE A 1 87 ? -10.434 0.930 -1.526 1.00 86.50 87 ILE A N 1
ATOM 697 C CA . ILE A 1 87 ? -11.502 1.942 -1.393 1.00 86.50 87 ILE A CA 1
ATOM 698 C C . ILE A 1 87 ? -12.879 1.438 -1.844 1.00 86.50 87 ILE A C 1
ATOM 700 O O . ILE A 1 87 ? -13.902 1.817 -1.277 1.00 86.50 87 ILE A O 1
ATOM 704 N N . ASP A 1 88 ? -12.897 0.553 -2.832 1.00 84.25 88 ASP A N 1
ATOM 705 C CA . ASP A 1 88 ? -14.073 -0.158 -3.323 1.00 84.25 88 ASP A CA 1
ATOM 706 C C . ASP A 1 88 ? -14.740 -0.993 -2.229 1.00 84.25 88 ASP A C 1
ATOM 708 O O . ASP A 1 88 ? -15.963 -0.977 -2.103 1.00 84.25 88 ASP A O 1
ATOM 712 N N . VAL A 1 89 ? -13.944 -1.635 -1.370 1.00 91.44 89 VAL A N 1
ATOM 713 C CA . VAL A 1 89 ? -14.436 -2.424 -0.230 1.00 91.44 89 VAL A CA 1
ATOM 714 C C . VAL A 1 89 ? -15.085 -1.537 0.837 1.00 91.44 89 VAL A C 1
ATOM 716 O O . VAL A 1 89 ? -16.065 -1.937 1.469 1.00 91.44 89 VAL A O 1
ATOM 719 N N . TYR A 1 90 ? -14.566 -0.323 1.042 1.00 84.19 90 TYR A N 1
ATOM 720 C CA . TYR A 1 90 ? -15.171 0.644 1.964 1.00 84.19 90 TYR A CA 1
ATOM 721 C C . TYR A 1 90 ? -16.499 1.188 1.444 1.00 84.19 90 TYR A C 1
ATOM 723 O O . TYR A 1 90 ? -17.422 1.374 2.231 1.00 84.19 90 TYR A O 1
ATOM 731 N N . LEU A 1 91 ? -16.584 1.454 0.140 1.00 81.38 91 LEU A N 1
ATOM 732 C CA . LEU A 1 91 ? -17.729 2.130 -0.471 1.00 81.38 91 LEU A CA 1
ATOM 733 C C . LEU A 1 91 ? -18.776 1.178 -1.063 1.00 81.38 91 LEU A C 1
ATOM 735 O O . LEU A 1 91 ? -19.817 1.661 -1.496 1.00 81.38 91 LEU A O 1
ATOM 739 N N . ASP A 1 92 ? -18.510 -0.132 -1.107 1.00 86.12 92 ASP A N 1
ATOM 740 C CA . ASP A 1 92 ? -19.343 -1.147 -1.775 1.00 86.12 92 ASP A CA 1
ATOM 741 C C . ASP A 1 92 ? -19.689 -0.772 -3.225 1.00 86.12 92 ASP A C 1
ATOM 743 O O . ASP A 1 92 ? -20.807 -0.960 -3.710 1.00 86.12 92 ASP A O 1
ATOM 747 N N . ARG A 1 93 ? -18.711 -0.197 -3.929 1.00 81.38 93 ARG A N 1
ATOM 748 C CA . ARG A 1 93 ? -18.846 0.316 -5.296 1.00 81.38 93 ARG A CA 1
ATOM 749 C C . ARG A 1 93 ? -17.681 -0.152 -6.150 1.00 81.38 93 ARG A C 1
ATOM 751 O O . ARG A 1 93 ? -16.598 -0.417 -5.641 1.00 81.38 93 ARG A O 1
ATOM 758 N N . ASN A 1 94 ? -17.889 -0.208 -7.462 1.00 88.62 94 ASN A N 1
ATOM 759 C CA . ASN A 1 94 ? -16.808 -0.497 -8.394 1.00 88.62 94 ASN A CA 1
ATOM 760 C C . ASN A 1 94 ? -15.724 0.599 -8.317 1.00 88.62 94 ASN A C 1
ATOM 762 O O . ASN A 1 94 ? -16.038 1.792 -8.290 1.00 88.62 94 ASN A O 1
ATOM 766 N N . ILE A 1 95 ? -14.450 0.195 -8.293 1.00 84.62 95 ILE A N 1
ATOM 767 C CA . ILE A 1 95 ? -13.319 1.126 -8.197 1.00 84.62 95 ILE A CA 1
ATOM 768 C C . ILE A 1 95 ? -13.248 2.102 -9.379 1.00 84.62 95 ILE A C 1
ATOM 770 O O . ILE A 1 95 ? -12.854 3.249 -9.192 1.00 84.62 95 ILE A O 1
ATOM 774 N N . GLU A 1 96 ? -13.671 1.703 -10.579 1.00 87.25 96 GLU A N 1
ATOM 775 C CA . GLU A 1 96 ? -13.708 2.579 -11.753 1.00 87.25 96 GLU A CA 1
ATOM 776 C C . GLU A 1 96 ? -14.686 3.739 -11.559 1.00 87.25 96 GLU A C 1
ATOM 778 O O . GLU A 1 96 ? -14.328 4.889 -11.818 1.00 87.25 96 GLU A O 1
ATOM 783 N N . ASP A 1 97 ? -15.884 3.456 -11.037 1.00 76.94 97 ASP A N 1
ATOM 784 C CA . ASP A 1 97 ? -16.904 4.472 -10.760 1.00 76.94 97 ASP A CA 1
ATOM 785 C C . ASP A 1 97 ? -16.411 5.468 -9.708 1.00 76.94 97 ASP A C 1
ATOM 787 O O . ASP A 1 97 ? -16.537 6.678 -9.889 1.00 76.94 97 ASP A O 1
ATOM 791 N N . ILE A 1 98 ? -15.787 4.963 -8.637 1.00 76.69 98 ILE A N 1
ATOM 792 C CA . ILE A 1 98 ? -15.206 5.792 -7.573 1.00 76.69 98 ILE A CA 1
ATOM 793 C C . ILE A 1 98 ? -14.123 6.708 -8.151 1.00 76.69 98 ILE A C 1
ATOM 795 O O . ILE A 1 98 ? -14.105 7.910 -7.889 1.00 76.69 98 ILE A O 1
ATOM 799 N N . LEU A 1 99 ? -13.215 6.160 -8.962 1.00 76.06 99 LEU A N 1
ATOM 800 C CA . LEU A 1 99 ? -12.101 6.928 -9.511 1.00 76.06 99 LEU A CA 1
ATOM 801 C C . LEU A 1 99 ? -12.533 7.903 -10.613 1.00 76.06 99 LEU A C 1
ATOM 803 O O . LEU A 1 99 ? -11.803 8.853 -10.879 1.00 76.06 99 LEU A O 1
ATOM 807 N N . ASN A 1 100 ? -13.701 7.728 -11.239 1.00 73.56 100 ASN A N 1
ATOM 808 C CA . ASN A 1 100 ? -14.283 8.702 -12.173 1.00 73.56 100 ASN A CA 1
ATOM 809 C C . ASN A 1 100 ? -14.794 9.975 -11.487 1.00 73.56 100 ASN A C 1
ATOM 811 O O . ASN A 1 100 ? -14.869 11.021 -12.130 1.00 73.56 100 ASN A O 1
ATOM 815 N N . GLU A 1 101 ? -15.081 9.911 -10.189 1.00 70.31 101 GLU A N 1
ATOM 816 C CA . GLU A 1 101 ? -15.528 11.053 -9.384 1.00 70.31 101 GLU A CA 1
ATOM 817 C C . GLU A 1 101 ? -14.356 11.859 -8.794 1.00 70.31 101 GLU A C 1
ATOM 819 O O . GLU A 1 101 ? -14.562 12.941 -8.241 1.00 70.31 101 GLU A O 1
ATOM 824 N N . VAL A 1 102 ? -13.120 11.358 -8.916 1.00 65.25 102 VAL A N 1
ATOM 825 C CA . VAL A 1 102 ? -11.931 11.928 -8.269 1.00 65.25 102 VAL A CA 1
ATOM 826 C C . VAL A 1 102 ? -10.806 12.152 -9.280 1.00 65.25 102 VAL A C 1
ATOM 828 O O . VAL A 1 102 ? -10.468 11.285 -10.082 1.00 65.25 102 VAL A O 1
ATOM 831 N N . SER A 1 103 ? -10.171 13.323 -9.220 1.00 62.81 103 SER A N 1
ATOM 832 C CA . SER A 1 103 ? -8.964 13.595 -10.005 1.00 62.81 103 SER A CA 1
ATOM 833 C C . SER A 1 103 ? -7.748 12.962 -9.327 1.00 62.81 103 SER A C 1
ATOM 835 O O . SER A 1 103 ? -7.360 13.379 -8.236 1.00 62.81 103 SER A O 1
ATOM 837 N N . ILE A 1 104 ? -7.154 11.955 -9.969 1.00 73.38 104 ILE A N 1
ATOM 838 C CA . ILE A 1 104 ? -5.910 11.305 -9.540 1.00 73.38 104 ILE A CA 1
ATOM 839 C C . ILE A 1 104 ? -4.930 11.194 -10.716 1.00 73.38 104 ILE A C 1
ATOM 841 O O . ILE A 1 104 ? -5.370 11.184 -11.871 1.00 73.38 104 ILE A O 1
ATOM 845 N N . PRO A 1 105 ? -3.614 11.086 -10.453 1.00 77.31 105 PRO A N 1
ATOM 846 C CA . PRO A 1 105 ? -2.622 10.836 -11.494 1.00 77.31 105 PRO A CA 1
ATOM 847 C C . PRO A 1 105 ? -2.968 9.610 -12.356 1.00 77.31 105 PRO A C 1
ATOM 849 O O . PRO A 1 105 ? -3.505 8.613 -11.864 1.00 77.31 105 PRO A O 1
ATOM 852 N N . SER A 1 106 ? -2.674 9.679 -13.657 1.00 80.56 106 SER A N 1
ATOM 853 C CA . SER A 1 106 ? -3.036 8.625 -14.616 1.00 80.56 106 SER A CA 1
ATOM 854 C C . SER A 1 106 ? -2.363 7.287 -14.306 1.00 80.56 106 SER A C 1
ATOM 856 O O . SER A 1 106 ? -2.977 6.238 -14.464 1.00 80.56 106 SER A O 1
ATOM 858 N N . ASP A 1 107 ? -1.133 7.318 -13.807 1.00 82.31 107 ASP A N 1
ATOM 859 C CA . ASP A 1 107 ? -0.374 6.148 -13.378 1.00 82.31 107 ASP A CA 1
ATOM 860 C C . ASP A 1 107 ? -0.959 5.498 -12.110 1.00 82.31 107 ASP A C 1
ATOM 862 O O . ASP A 1 107 ? -1.053 4.271 -12.042 1.00 82.31 107 ASP A O 1
ATOM 866 N N . PHE A 1 108 ? -1.441 6.294 -11.147 1.00 83.81 108 PHE A N 1
ATOM 867 C CA . PHE A 1 108 ? -2.224 5.804 -10.003 1.00 83.81 108 PHE A CA 1
ATOM 868 C C . PHE A 1 108 ? -3.528 5.156 -10.471 1.00 83.81 108 PHE A C 1
ATOM 870 O O . PHE A 1 108 ? -3.873 4.070 -10.007 1.00 83.81 108 PHE A O 1
ATOM 877 N N . ARG A 1 109 ? -4.235 5.779 -11.421 1.00 84.88 109 ARG A N 1
ATOM 878 C CA . ARG A 1 109 ? -5.471 5.223 -11.990 1.00 84.88 109 ARG A CA 1
ATOM 879 C C . ARG A 1 109 ? -5.216 3.874 -12.667 1.00 84.88 109 ARG A C 1
ATOM 881 O O . ARG A 1 109 ? -5.913 2.908 -12.362 1.00 84.88 109 ARG A O 1
ATOM 888 N N . SER A 1 110 ? -4.203 3.780 -13.529 1.00 91.19 110 SER A N 1
ATOM 889 C CA . SER A 1 110 ? -3.817 2.524 -14.187 1.00 91.19 110 SER A CA 1
ATOM 890 C C . SER A 1 110 ? -3.426 1.436 -13.183 1.00 91.19 110 SER A C 1
ATOM 892 O O . SER A 1 110 ? -3.787 0.272 -13.356 1.00 91.19 110 SER A O 1
ATOM 894 N N . ALA A 1 111 ? -2.745 1.794 -12.094 1.00 92.56 111 ALA A N 1
ATOM 895 C CA . ALA A 1 111 ? -2.386 0.850 -11.040 1.00 92.56 111 ALA A CA 1
ATOM 896 C C . ALA A 1 111 ? -3.598 0.364 -10.225 1.00 92.56 111 ALA A C 1
ATOM 898 O O . ALA A 1 111 ? -3.725 -0.832 -9.944 1.00 92.56 111 ALA A O 1
ATOM 899 N N . LEU A 1 112 ? -4.505 1.269 -9.857 1.00 88.81 112 LEU A N 1
ATOM 900 C CA . LEU A 1 112 ? -5.675 0.961 -9.033 1.00 88.81 112 LEU A CA 1
ATOM 901 C C . LEU A 1 112 ? -6.761 0.193 -9.797 1.00 88.81 112 LEU A C 1
ATOM 903 O O . LEU A 1 112 ? -7.411 -0.658 -9.195 1.00 88.81 112 LEU A O 1
ATOM 907 N N . ILE A 1 113 ? -6.923 0.433 -11.101 1.00 91.62 113 ILE A N 1
ATOM 908 C CA . ILE A 1 113 ? -7.932 -0.247 -11.931 1.00 91.62 113 ILE A CA 1
ATOM 909 C C . ILE A 1 113 ? -7.337 -1.491 -12.598 1.00 91.62 113 ILE A C 1
ATOM 911 O O . ILE A 1 113 ? -7.750 -2.613 -12.322 1.00 91.62 113 ILE A O 1
ATOM 915 N N . ALA A 1 114 ? -6.332 -1.300 -13.455 1.00 94.75 114 ALA A N 1
ATOM 916 C CA . ALA A 1 114 ? -5.811 -2.350 -14.333 1.00 94.75 114 ALA A CA 1
ATOM 917 C C . ALA A 1 114 ? -4.597 -3.096 -13.750 1.00 94.75 114 ALA A C 1
ATOM 919 O O . ALA A 1 114 ? -4.143 -4.096 -14.311 1.00 94.75 114 ALA A O 1
ATOM 920 N N . ARG A 1 115 ? -4.057 -2.630 -12.613 1.00 95.62 115 ARG A N 1
ATOM 921 C CA . ARG A 1 115 ? -2.803 -3.130 -12.021 1.00 95.62 115 ARG A CA 1
ATOM 922 C C . ARG A 1 115 ? -1.643 -3.073 -13.021 1.00 95.62 115 ARG A C 1
ATOM 924 O O . ARG A 1 115 ? -0.848 -4.009 -13.123 1.00 95.62 115 ARG A O 1
ATOM 931 N N . GLU A 1 116 ? -1.539 -1.969 -13.749 1.00 95.00 116 GLU A N 1
ATOM 932 C CA . GLU A 1 116 ? -0.518 -1.753 -14.779 1.00 95.00 116 GLU A CA 1
ATOM 933 C C . GLU A 1 116 ? 0.615 -0.824 -14.322 1.00 95.00 116 GLU A C 1
ATOM 935 O O . GLU A 1 116 ? 0.476 -0.033 -13.386 1.00 95.00 116 GLU A O 1
ATOM 940 N N . GLY A 1 117 ? 1.758 -0.924 -15.007 1.00 93.81 117 GLY A N 1
ATOM 941 C CA . GLY A 1 117 ? 2.961 -0.147 -14.706 1.00 93.81 117 GLY A CA 1
ATOM 942 C C . GLY A 1 117 ? 3.646 -0.547 -13.392 1.00 93.81 117 GLY A C 1
ATOM 943 O O . GLY A 1 117 ? 3.229 -1.481 -12.710 1.00 93.81 117 GLY A O 1
ATOM 944 N N . ARG A 1 118 ? 4.706 0.189 -13.018 1.00 94.38 118 ARG A N 1
ATOM 945 C CA . ARG A 1 118 ? 5.494 -0.083 -11.793 1.00 94.38 118 ARG A CA 1
ATOM 946 C C . ARG A 1 118 ? 4.638 0.007 -10.519 1.00 94.38 118 ARG A C 1
ATOM 948 O O . ARG A 1 118 ? 4.793 -0.814 -9.624 1.00 94.38 118 ARG A O 1
ATOM 955 N N . LEU A 1 119 ? 3.694 0.953 -10.470 1.00 92.81 119 LEU A N 1
ATOM 956 C CA . LEU A 1 119 ? 2.728 1.099 -9.371 1.00 92.81 119 LEU A CA 1
ATOM 957 C C . LEU A 1 119 ? 1.756 -0.095 -9.295 1.00 92.81 119 LEU A C 1
ATOM 959 O O . LEU A 1 119 ? 1.457 -0.588 -8.210 1.00 92.81 119 LEU A O 1
ATOM 963 N N . GLY A 1 120 ? 1.271 -0.588 -10.439 1.00 95.94 120 GLY A N 1
ATOM 964 C CA . GLY A 1 120 ? 0.410 -1.768 -10.489 1.00 95.94 120 GLY A CA 1
ATOM 965 C C . GLY A 1 120 ? 1.140 -3.053 -10.102 1.00 95.94 120 GLY A C 1
ATOM 966 O O . GLY A 1 120 ? 0.579 -3.891 -9.397 1.00 95.94 120 GLY A O 1
ATOM 967 N N . ASP A 1 121 ? 2.402 -3.180 -10.507 1.00 96.38 121 ASP A N 1
ATOM 968 C CA . ASP A 1 121 ? 3.285 -4.275 -10.108 1.00 96.38 121 ASP A CA 1
ATOM 969 C C . ASP A 1 121 ? 3.555 -4.282 -8.599 1.00 96.38 121 ASP A C 1
ATOM 971 O O . ASP A 1 121 ? 3.480 -5.346 -7.987 1.00 96.38 121 ASP A O 1
ATOM 975 N N . LEU A 1 122 ? 3.771 -3.115 -7.984 1.00 96.31 122 LEU A N 1
ATOM 976 C CA . LEU A 1 122 ? 3.858 -2.981 -6.526 1.00 96.31 122 LEU A CA 1
ATOM 977 C C . LEU A 1 122 ? 2.582 -3.492 -5.838 1.00 96.31 122 LEU A C 1
ATOM 979 O O . LEU A 1 122 ? 2.654 -4.285 -4.900 1.00 96.31 122 LEU A O 1
ATOM 983 N N . LEU A 1 123 ? 1.399 -3.093 -6.317 1.00 96.25 123 LEU A N 1
ATOM 984 C CA . LEU A 1 123 ? 0.134 -3.558 -5.737 1.00 96.25 123 LEU A CA 1
ATOM 985 C C . LEU A 1 123 ? -0.063 -5.071 -5.891 1.00 96.25 123 LEU A C 1
ATOM 987 O O . LEU A 1 123 ? -0.481 -5.719 -4.931 1.00 96.25 123 LEU A O 1
ATOM 991 N N . LYS A 1 124 ? 0.260 -5.636 -7.062 1.00 96.31 124 LYS A N 1
ATOM 992 C CA . LYS A 1 124 ? 0.224 -7.089 -7.298 1.00 96.31 124 LYS A CA 1
ATOM 993 C C . LYS A 1 124 ? 1.188 -7.821 -6.374 1.00 96.31 124 LYS A C 1
ATOM 995 O O . LYS A 1 124 ? 0.814 -8.835 -5.795 1.00 96.31 124 LYS A O 1
ATOM 1000 N N . PHE A 1 125 ? 2.403 -7.302 -6.215 1.00 96.62 125 PHE A N 1
ATOM 1001 C CA . PHE A 1 125 ? 3.398 -7.878 -5.322 1.00 96.62 125 PHE A CA 1
ATOM 1002 C C . PHE A 1 125 ? 2.879 -7.965 -3.886 1.00 96.62 125 PHE A C 1
ATOM 1004 O O . PHE A 1 125 ? 2.927 -9.039 -3.293 1.00 96.62 125 PHE A O 1
ATOM 1011 N N . ILE A 1 126 ? 2.304 -6.880 -3.359 1.00 95.69 126 ILE A N 1
ATOM 1012 C CA . ILE A 1 126 ? 1.723 -6.861 -2.010 1.00 95.69 126 ILE A CA 1
ATOM 1013 C C . ILE A 1 126 ? 0.579 -7.884 -1.877 1.00 95.69 126 ILE A C 1
ATOM 1015 O O . ILE A 1 126 ? 0.504 -8.612 -0.888 1.00 95.69 126 ILE A O 1
ATOM 1019 N N . GLU A 1 127 ? -0.303 -7.983 -2.879 1.00 94.06 127 GLU A N 1
ATOM 1020 C CA . GLU A 1 127 ? -1.396 -8.971 -2.895 1.00 94.06 127 GLU A CA 1
ATOM 1021 C C . GLU A 1 127 ? -0.875 -10.418 -2.901 1.00 94.06 127 GLU A C 1
ATOM 1023 O O . GLU A 1 127 ? -1.419 -11.275 -2.204 1.00 94.06 127 GLU A O 1
ATOM 1028 N N . ILE A 1 128 ? 0.171 -10.692 -3.684 1.00 94.50 128 ILE A N 1
ATOM 1029 C CA . ILE A 1 128 ? 0.812 -12.008 -3.804 1.00 94.50 128 ILE A CA 1
ATOM 1030 C C . ILE A 1 128 ? 1.529 -12.383 -2.510 1.00 94.50 128 ILE A C 1
ATOM 1032 O O . ILE A 1 128 ? 1.365 -13.506 -2.030 1.00 94.50 128 ILE A O 1
ATOM 1036 N N . PHE A 1 129 ? 2.281 -11.443 -1.934 1.00 94.06 129 PHE A N 1
ATOM 1037 C CA . PHE A 1 129 ? 3.015 -11.637 -0.689 1.00 94.06 129 PHE A CA 1
ATOM 1038 C C . PHE A 1 129 ? 2.070 -12.084 0.436 1.00 94.06 129 PHE A C 1
ATOM 1040 O O . PHE A 1 129 ? 2.311 -13.098 1.089 1.00 94.06 129 PHE A O 1
ATOM 1047 N N . ASN A 1 130 ? 0.919 -11.419 0.564 1.00 85.75 130 ASN A N 1
ATOM 1048 C CA . ASN A 1 130 ? -0.095 -11.751 1.569 1.00 85.75 130 ASN A CA 1
ATOM 1049 C C . ASN A 1 130 ? -0.801 -13.097 1.330 1.00 85.75 130 ASN A C 1
ATOM 1051 O O . ASN A 1 130 ? -1.351 -13.672 2.266 1.00 85.75 130 ASN A O 1
ATOM 1055 N N . ARG A 1 131 ? -0.816 -13.601 0.090 1.00 87.06 131 ARG A N 1
ATOM 1056 C CA . ARG A 1 131 ? -1.420 -14.898 -0.268 1.00 87.06 131 ARG A CA 1
ATOM 1057 C C . ARG A 1 131 ? -0.432 -16.065 -0.205 1.00 87.06 131 ARG A C 1
ATOM 1059 O O . ARG A 1 131 ? -0.854 -17.202 -0.396 1.00 87.06 131 ARG A O 1
ATOM 1066 N N . SER A 1 132 ? 0.853 -15.792 0.031 1.00 81.88 132 SER A N 1
ATOM 1067 C CA . SER A 1 132 ? 1.933 -16.789 0.039 1.00 81.88 132 SER A CA 1
ATOM 1068 C C . SER A 1 132 ? 2.021 -17.628 -1.253 1.00 81.88 132 SER A C 1
ATOM 1070 O O . SER A 1 132 ? 2.415 -18.792 -1.218 1.00 81.88 132 SER A O 1
ATOM 1072 N N . ASP A 1 133 ? 1.677 -17.040 -2.406 1.00 88.06 133 ASP A N 1
ATOM 1073 C CA . ASP A 1 133 ? 1.798 -17.682 -3.726 1.00 88.06 133 ASP A CA 1
ATOM 1074 C C . ASP A 1 133 ? 3.267 -17.647 -4.187 1.00 88.06 133 ASP A C 1
ATOM 1076 O O . ASP A 1 133 ? 3.750 -16.642 -4.717 1.00 88.06 133 ASP A O 1
ATOM 1080 N N . SER A 1 134 ? 3.997 -18.735 -3.921 1.00 84.25 134 SER A N 1
ATOM 1081 C CA . SER A 1 134 ? 5.456 -18.796 -4.079 1.00 84.25 134 SER A CA 1
ATOM 1082 C C . SER A 1 134 ? 5.929 -18.598 -5.522 1.00 84.25 134 SER A C 1
ATOM 1084 O O . SER A 1 134 ? 6.932 -17.918 -5.744 1.00 84.25 134 SER A O 1
ATOM 1086 N N . ASP A 1 135 ? 5.208 -19.135 -6.509 1.00 89.31 135 ASP A N 1
ATOM 1087 C CA . ASP A 1 135 ? 5.614 -19.052 -7.917 1.00 89.31 135 ASP A CA 1
ATOM 1088 C C . ASP A 1 135 ? 5.517 -17.615 -8.435 1.00 89.31 135 ASP A C 1
ATOM 1090 O O . ASP A 1 135 ? 6.451 -17.095 -9.055 1.00 89.31 135 ASP A O 1
ATOM 1094 N N . LYS A 1 136 ? 4.410 -16.928 -8.126 1.00 92.50 136 LYS A N 1
ATOM 1095 C CA . LYS A 1 136 ? 4.240 -15.521 -8.509 1.00 92.50 136 LYS A CA 1
ATOM 1096 C C . LYS A 1 136 ? 5.147 -14.594 -7.710 1.00 92.50 136 LYS A C 1
ATOM 1098 O O . LYS A 1 136 ? 5.609 -13.591 -8.253 1.00 92.50 136 LYS A O 1
ATOM 1103 N N . LEU A 1 137 ? 5.424 -14.919 -6.448 1.00 93.69 137 LEU A N 1
ATOM 1104 C CA . LEU A 1 137 ? 6.336 -14.136 -5.621 1.00 93.69 137 LEU A CA 1
ATOM 1105 C C . LEU A 1 137 ? 7.748 -14.141 -6.222 1.00 93.69 137 LEU A C 1
ATOM 1107 O O . LEU A 1 137 ? 8.330 -13.076 -6.421 1.00 93.69 137 LEU A O 1
ATOM 1111 N N . ASN A 1 138 ? 8.249 -15.317 -6.612 1.00 93.88 138 ASN A N 1
ATOM 1112 C CA . ASN A 1 138 ? 9.565 -15.470 -7.237 1.00 93.88 138 ASN A CA 1
ATOM 1113 C C . ASN A 1 138 ? 9.715 -14.654 -8.530 1.00 93.88 138 ASN A C 1
ATOM 1115 O O . ASN A 1 138 ? 10.791 -14.116 -8.794 1.00 93.88 138 ASN A O 1
ATOM 1119 N N . TYR A 1 139 ? 8.653 -14.515 -9.329 1.00 94.88 139 TYR A N 1
ATOM 1120 C CA . TYR A 1 139 ? 8.680 -13.648 -10.512 1.00 94.88 139 TYR A CA 1
ATOM 1121 C C . TYR A 1 139 ? 9.002 -12.190 -10.146 1.00 94.88 139 TYR A C 1
ATOM 1123 O O . TYR A 1 139 ? 9.902 -11.589 -10.736 1.00 94.88 139 TYR A O 1
ATOM 1131 N N . TYR A 1 140 ? 8.307 -11.630 -9.155 1.00 95.00 140 TYR A N 1
ATOM 1132 C CA . TYR A 1 140 ? 8.491 -10.236 -8.746 1.00 95.00 140 TYR A CA 1
ATOM 1133 C C . TYR A 1 140 ? 9.804 -9.994 -8.002 1.00 95.00 140 TYR A C 1
ATOM 1135 O O . TYR A 1 140 ? 10.446 -8.973 -8.254 1.00 95.00 140 TYR A O 1
ATOM 1143 N N . LEU A 1 141 ? 10.230 -10.940 -7.154 1.00 95.12 141 LEU A N 1
ATOM 1144 C CA . LEU A 1 141 ? 11.534 -10.877 -6.489 1.00 95.12 141 LEU A CA 1
ATOM 1145 C C . LEU A 1 141 ? 12.663 -10.758 -7.522 1.00 95.12 141 LEU A C 1
ATOM 1147 O O . LEU A 1 141 ? 13.507 -9.877 -7.410 1.00 95.12 141 LEU A O 1
ATOM 1151 N N . ASN A 1 142 ? 12.627 -11.569 -8.584 1.00 95.25 142 ASN A N 1
ATOM 1152 C CA . ASN A 1 142 ? 13.622 -11.496 -9.655 1.00 95.25 142 ASN A CA 1
ATOM 1153 C C . ASN A 1 142 ? 13.488 -10.219 -10.498 1.00 95.25 142 ASN A C 1
ATOM 1155 O O . ASN A 1 142 ? 14.484 -9.551 -10.765 1.00 95.25 142 ASN A O 1
ATOM 1159 N N . LYS A 1 143 ? 12.263 -9.852 -10.904 1.00 95.06 143 LYS A N 1
ATOM 1160 C CA . LYS A 1 143 ? 12.005 -8.683 -11.764 1.00 95.06 143 LYS A CA 1
ATOM 1161 C C . LYS A 1 143 ? 12.526 -7.375 -11.164 1.00 95.06 143 LYS A C 1
ATOM 1163 O O . LYS A 1 143 ? 13.052 -6.548 -11.903 1.00 95.06 143 LYS A O 1
ATOM 1168 N N . TYR A 1 144 ? 12.376 -7.199 -9.853 1.00 94.88 144 TYR A N 1
ATOM 1169 C CA . TYR A 1 144 ? 12.793 -5.994 -9.131 1.00 94.88 144 TYR A CA 1
ATOM 1170 C C . TYR A 1 144 ? 14.064 -6.194 -8.296 1.00 94.88 144 TYR A C 1
ATOM 1172 O O . TYR A 1 144 ? 14.448 -5.297 -7.554 1.00 94.88 144 TYR A O 1
ATOM 1180 N N . SER A 1 145 ? 14.736 -7.346 -8.432 1.00 94.81 145 SER A N 1
ATOM 1181 C CA . SER A 1 145 ? 15.959 -7.681 -7.684 1.00 94.81 145 SER A CA 1
ATOM 1182 C C . SER A 1 145 ? 15.798 -7.493 -6.168 1.00 94.81 145 SER A C 1
ATOM 1184 O O . SER A 1 145 ? 16.635 -6.889 -5.501 1.00 94.81 145 SER A O 1
ATOM 1186 N N . LEU A 1 146 ? 14.682 -7.992 -5.636 1.00 95.12 146 LEU A N 1
ATOM 1187 C CA . LEU A 1 146 ? 14.320 -7.893 -4.226 1.00 95.12 146 LEU A CA 1
ATOM 1188 C C . LEU A 1 146 ? 14.906 -9.059 -3.438 1.00 95.12 146 LEU A C 1
ATOM 1190 O O . LEU A 1 146 ? 14.821 -10.212 -3.864 1.00 95.12 146 LEU A O 1
ATOM 1194 N N . ASP A 1 147 ? 15.401 -8.764 -2.241 1.00 94.75 147 ASP A N 1
ATOM 1195 C CA . ASP A 1 147 ? 15.738 -9.783 -1.255 1.00 94.75 147 ASP A CA 1
ATOM 1196 C C . ASP A 1 147 ? 14.515 -10.121 -0.391 1.00 94.75 147 ASP A C 1
ATOM 1198 O O . ASP A 1 147 ? 13.869 -9.238 0.179 1.00 94.75 147 ASP A O 1
ATOM 1202 N N . LEU A 1 148 ? 14.190 -11.412 -0.281 1.00 93.88 148 LEU A N 1
ATOM 1203 C CA . LEU A 1 148 ? 13.010 -11.867 0.458 1.00 93.88 148 LEU A CA 1
ATOM 1204 C C . LEU A 1 148 ? 13.094 -11.526 1.952 1.00 93.88 148 LEU A C 1
ATOM 1206 O O . LEU A 1 148 ? 12.058 -11.242 2.557 1.00 93.88 148 LEU A O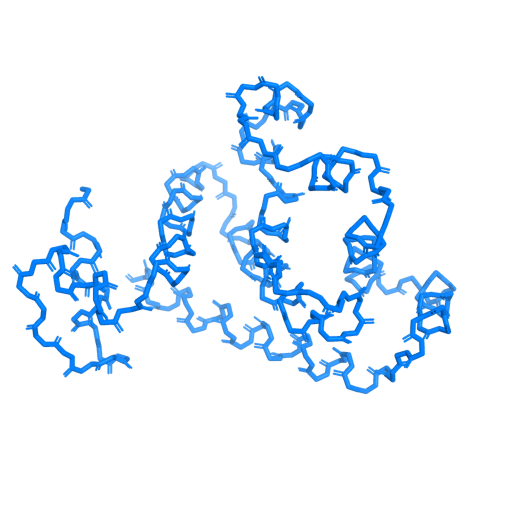 1
ATOM 1210 N N . ASN A 1 149 ? 14.291 -11.535 2.549 1.00 95.50 149 ASN A N 1
ATOM 1211 C CA . ASN A 1 149 ? 14.440 -11.197 3.964 1.00 95.50 149 ASN A CA 1
ATOM 1212 C C . ASN A 1 149 ? 14.162 -9.710 4.179 1.00 95.50 149 ASN A C 1
ATOM 1214 O O . ASN A 1 149 ? 13.321 -9.378 5.009 1.00 95.50 149 ASN A O 1
ATOM 1218 N N . GLN A 1 150 ? 14.749 -8.831 3.361 1.00 95.00 150 GLN A N 1
ATOM 1219 C CA . GLN A 1 150 ? 14.473 -7.389 3.412 1.00 95.00 150 GLN A CA 1
ATOM 1220 C C . GLN A 1 150 ? 12.988 -7.069 3.198 1.00 95.00 150 GLN A C 1
ATOM 1222 O O . GLN A 1 150 ? 12.414 -6.237 3.899 1.00 95.00 150 GLN A O 1
ATOM 1227 N N . VAL A 1 151 ? 12.331 -7.738 2.245 1.00 95.62 151 VAL A N 1
ATOM 1228 C CA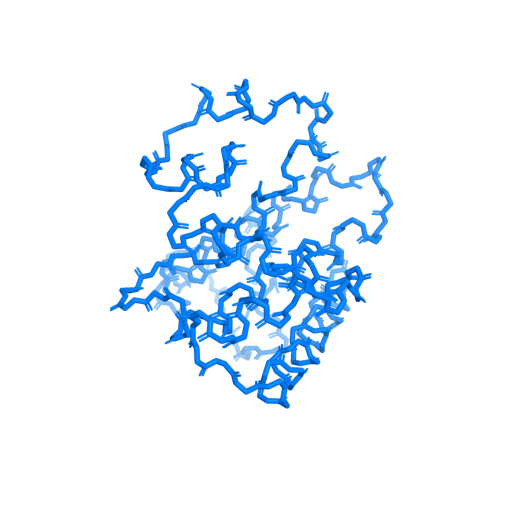 . VAL A 1 151 ? 10.884 -7.582 2.028 1.00 95.62 151 VAL A CA 1
ATOM 1229 C C . VAL A 1 151 ? 10.098 -8.025 3.263 1.00 95.62 151 VAL A C 1
ATOM 1231 O O . VAL A 1 151 ? 9.160 -7.342 3.674 1.00 95.62 151 VAL A O 1
ATOM 1234 N N . SER A 1 152 ? 10.470 -9.156 3.860 1.00 95.38 152 SER A N 1
ATOM 1235 C CA . SER A 1 152 ? 9.798 -9.693 5.046 1.00 95.38 152 SER A CA 1
ATOM 1236 C C . SER A 1 152 ? 9.972 -8.776 6.258 1.00 95.38 152 SER A C 1
ATOM 1238 O O . SER A 1 152 ? 9.015 -8.563 6.998 1.00 95.38 152 SER A O 1
ATOM 1240 N N . GLU A 1 153 ? 11.152 -8.178 6.431 1.00 96.81 153 GLU A N 1
ATOM 1241 C CA . GLU A 1 153 ? 11.419 -7.160 7.453 1.00 96.81 153 GLU A CA 1
ATOM 1242 C C . GLU A 1 153 ? 10.518 -5.935 7.268 1.00 96.81 153 GLU A C 1
ATOM 1244 O O . GLU A 1 153 ? 9.828 -5.539 8.206 1.00 96.81 153 GLU A O 1
ATOM 1249 N N . LYS A 1 154 ? 10.426 -5.403 6.042 1.00 96.62 154 LYS A N 1
ATOM 1250 C CA . LYS A 1 154 ? 9.525 -4.285 5.709 1.00 96.62 154 LYS A CA 1
ATOM 1251 C C . LYS A 1 154 ? 8.054 -4.627 5.955 1.00 96.62 154 LYS A C 1
ATOM 1253 O O . LYS A 1 154 ? 7.278 -3.784 6.402 1.00 96.62 154 LYS A O 1
ATOM 1258 N N . TYR A 1 155 ? 7.647 -5.868 5.694 1.00 96.62 155 TYR A N 1
ATOM 1259 C CA . TYR A 1 155 ? 6.290 -6.313 6.000 1.00 96.62 155 TYR A CA 1
ATOM 1260 C C . TYR A 1 155 ? 6.033 -6.374 7.513 1.00 96.62 155 TYR A C 1
ATOM 1262 O O . TYR A 1 155 ? 5.016 -5.859 7.981 1.00 96.62 155 TYR A O 1
ATOM 1270 N N . LEU A 1 156 ? 6.957 -6.941 8.296 1.00 96.75 156 LEU A N 1
ATOM 1271 C CA . LEU A 1 156 ? 6.867 -6.958 9.761 1.00 96.75 156 LEU A CA 1
ATOM 1272 C C . LEU A 1 156 ? 6.826 -5.541 10.345 1.00 96.75 156 LEU A C 1
ATOM 1274 O O . LEU A 1 156 ? 6.032 -5.277 11.247 1.00 96.75 156 LEU A O 1
ATOM 1278 N N . GLU A 1 157 ? 7.617 -4.619 9.802 1.00 97.31 157 GLU A N 1
ATOM 1279 C CA . GLU A 1 157 ? 7.574 -3.205 10.173 1.00 97.31 157 GLU A CA 1
ATOM 1280 C C . GLU A 1 157 ? 6.190 -2.597 9.891 1.00 97.31 157 GLU A C 1
ATOM 1282 O O . GLU A 1 157 ? 5.600 -1.961 10.766 1.00 97.31 157 GLU A O 1
ATOM 1287 N N . SER A 1 158 ? 5.605 -2.863 8.717 1.00 96.81 158 SER A N 1
ATOM 1288 C CA . SER A 1 158 ? 4.257 -2.380 8.384 1.00 96.81 158 SER A CA 1
ATOM 1289 C C . SER A 1 158 ? 3.174 -2.901 9.344 1.00 96.81 158 SER A C 1
ATOM 1291 O O . SER A 1 158 ? 2.248 -2.161 9.681 1.00 96.81 158 SER A O 1
ATOM 1293 N N . LEU A 1 159 ? 3.311 -4.139 9.841 1.00 95.88 159 LEU A N 1
ATOM 1294 C CA . LEU A 1 159 ? 2.423 -4.716 10.857 1.00 95.88 159 LEU A CA 1
ATOM 1295 C C . LEU A 1 159 ? 2.547 -3.981 12.195 1.00 95.88 159 LEU A C 1
ATOM 1297 O O . LEU A 1 159 ? 1.533 -3.603 12.780 1.00 95.88 159 LEU A O 1
ATOM 1301 N N . GLN A 1 160 ? 3.777 -3.732 12.649 1.00 96.00 160 GLN A N 1
ATOM 1302 C CA . GLN A 1 160 ? 4.042 -3.013 13.899 1.00 96.00 160 GLN A CA 1
ATOM 1303 C C . GLN A 1 160 ? 3.504 -1.580 13.856 1.00 96.00 160 GLN A C 1
ATOM 1305 O O . GLN A 1 160 ? 2.904 -1.111 14.825 1.00 96.00 160 GLN A O 1
ATOM 1310 N N . ILE A 1 161 ? 3.686 -0.886 12.728 1.00 93.50 161 ILE A N 1
ATOM 1311 C CA . ILE A 1 161 ? 3.144 0.461 12.529 1.00 93.50 161 ILE A CA 1
ATOM 1312 C C . ILE A 1 161 ? 1.612 0.430 12.578 1.00 93.50 161 ILE A C 1
ATOM 1314 O O . ILE A 1 161 ? 1.007 1.263 13.255 1.00 93.50 161 ILE A O 1
ATOM 1318 N N . ALA A 1 162 ? 0.983 -0.531 11.894 1.00 92.75 162 ALA A N 1
ATOM 1319 C CA . ALA A 1 162 ? -0.469 -0.666 11.889 1.00 92.75 162 ALA A CA 1
ATOM 1320 C C . ALA A 1 162 ? -1.029 -0.915 13.299 1.00 92.75 162 ALA A C 1
ATOM 1322 O O . ALA A 1 162 ? -1.996 -0.261 13.683 1.00 92.75 162 ALA A O 1
ATOM 1323 N N . ASP A 1 163 ? -0.405 -1.800 14.080 1.00 92.19 163 ASP A N 1
ATOM 1324 C CA . ASP A 1 163 ? -0.818 -2.090 15.459 1.00 92.19 163 ASP A CA 1
ATOM 1325 C C . ASP A 1 163 ? -0.698 -0.865 16.369 1.00 92.19 163 ASP A C 1
ATOM 1327 O O . ASP A 1 163 ? -1.623 -0.561 17.123 1.00 92.19 163 ASP A O 1
ATOM 1331 N N . LYS A 1 164 ? 0.397 -0.106 16.246 1.00 89.75 164 LYS A N 1
ATOM 1332 C CA . LYS A 1 164 ? 0.581 1.139 16.999 1.00 89.75 164 LYS A CA 1
ATOM 1333 C C . LYS A 1 164 ? -0.509 2.162 16.677 1.00 89.75 164 LYS A C 1
ATOM 1335 O O . LYS A 1 164 ? -1.094 2.744 17.582 1.00 89.75 164 LYS A O 1
ATOM 1340 N N . ILE A 1 165 ? -0.813 2.359 15.396 1.00 86.62 165 ILE A N 1
ATOM 1341 C CA . ILE A 1 165 ? -1.843 3.319 14.980 1.00 86.62 165 ILE A CA 1
ATOM 1342 C C . ILE A 1 165 ? -3.222 2.883 15.466 1.00 86.62 165 ILE A C 1
ATOM 1344 O O . ILE A 1 165 ? -3.988 3.725 15.918 1.00 86.62 165 ILE A O 1
ATOM 1348 N N . LEU A 1 166 ? -3.549 1.591 15.401 1.00 84.94 166 LEU A N 1
ATOM 1349 C CA . LEU A 1 166 ? -4.823 1.085 15.914 1.00 84.94 166 LEU A CA 1
ATOM 1350 C C . LEU A 1 166 ? -4.997 1.393 17.400 1.00 84.94 166 LEU A C 1
ATOM 1352 O O . LEU A 1 166 ? -6.062 1.875 17.772 1.00 84.94 166 LEU A O 1
ATOM 1356 N N . SER A 1 167 ? -3.946 1.217 18.208 1.00 81.44 167 SER A N 1
ATOM 1357 C CA . SER A 1 167 ? -3.995 1.558 19.635 1.00 81.44 167 SER A CA 1
ATOM 1358 C C . SER A 1 167 ? -4.194 3.051 19.918 1.00 81.44 167 SER A C 1
ATOM 1360 O O . SER A 1 167 ? -4.681 3.397 20.986 1.00 81.44 167 SER A O 1
ATOM 1362 N N . ASP A 1 168 ? -3.865 3.935 18.969 1.00 77.25 168 ASP A N 1
ATOM 1363 C CA . ASP A 1 168 ? -4.103 5.380 19.097 1.00 77.25 168 ASP A CA 1
ATOM 1364 C C . ASP A 1 168 ? -5.557 5.779 18.744 1.00 77.25 168 ASP A C 1
ATOM 1366 O O . ASP A 1 168 ? -5.970 6.911 19.010 1.00 77.25 168 ASP A O 1
ATOM 1370 N N . PHE A 1 169 ? -6.326 4.887 18.101 1.00 68.56 169 PHE A N 1
ATOM 1371 C CA . PHE A 1 169 ? -7.732 5.101 17.719 1.00 68.56 169 PHE A CA 1
ATOM 1372 C C . PHE A 1 169 ? -8.747 4.475 18.694 1.00 68.56 169 PHE A C 1
ATOM 1374 O O . PHE A 1 169 ? -9.948 4.708 18.513 1.00 68.56 169 PHE A O 1
ATOM 1381 N N . GLU A 1 170 ? -8.287 3.687 19.669 1.00 62.91 170 GLU A N 1
ATOM 1382 C CA . GLU A 1 170 ? -9.081 3.096 20.762 1.00 62.91 170 GLU A CA 1
ATOM 1383 C C . GLU A 1 170 ? -9.147 4.027 21.984 1.00 62.91 170 GLU A C 1
ATOM 1385 O O . GLU A 1 170 ? -10.252 4.136 22.568 1.00 62.91 170 GLU A O 1
#

Radius of gyration: 16.72 Å; chains: 1; bounding box: 36×45×38 Å

InterPro domains:
  IPR013976 Cyclic di-GMP phosphodiesterase CdgJ, HDOD domain [PF08668] (2-81)
  IPR013976 Cyclic di-GMP phosphodiesterase CdgJ, HDOD domain [PS51833] (1-150)

Organism: NCBI:txid54121

pLDDT: mean 80.89, std 16.23, range [40.91, 97.31]

Secondary structure (DSSP, 8-state):
-HHHHHHHHTSTTT-----SHHHHHHHH-HHHHHHHHHHHHHHHHTTTS-HHHHHHHHHHHHHHHHTHHHH-SS---HHHHHHHTTHHHHHTS-HHHHHHTS---HHHHHHHHT--HHHHHHHHHHHHHHHT-HHHHHHHHHHTT--HHHHHHHHHHHHHHHHHHHHHH-

Sequence (170 aa):
MSYSLLSIINSAAYGYDVKSIRQAIVLLGIDRLRKWCTLYFLKGLSQDKPDILFKTTLIRGYFAELLADNFIDEDKELFMLGAFSLIDVYLDRNIEDILNEVSIPSDFRSALIAREGRLGDLLKFIEIFNRSDSDKLNYYLNKYSLDLNQVSEKYLESLQIADKILSDFE

Foldseek 3Di:
DFVVLQVLCCDPVNVDNDDDPVSSCVVQPPLSVVLVVLLVVLVVLCPVPPPVLSLQLLLQLQLQVLCCVLQHPDDDSSSVLRNLLCVCVSVVHDSVVVVVVDDDDPVSVCLSHVLDDSSSLSNVLVVCVVVVVPVVNVVSCVVSVNDPVSSVVSSVVSSVSSVVVVVVVD